Protein AF-A0A537SBJ1-F1 (afdb_monomer_lite)

Foldseek 3Di:
DPPVVLLVVQVVCVVVVPQDEAADCVSVVSVHDKYKYFDVVVVVVVVVVVVVCVVVPPDPVPDDDDDGDDMDID

Sequence (74 aa):
MFRHETHRLIALASQYRVPAIYQFREYVLAGGLMSYGTSIIDMYHQVGLYVGRILKGENPADLPVIQVSKFELV

Secondary structure (DSSP, 8-state):
--HHHHHHHHHHHHHTT---EESSHHHHHTT-SEEEEE-HHHHHHHHHHHHHHHHTT--GGGSPPPPP--EEE-

Structure (mmCIF, N/CA/C/O backbone):
data_AF-A0A537SBJ1-F1
#
_entry.id   AF-A0A537SBJ1-F1
#
loop_
_atom_site.group_PDB
_atom_site.id
_atom_site.type_symbol
_atom_site.label_atom_id
_atom_site.label_alt_id
_atom_site.label_comp_id
_atom_site.label_asym_id
_atom_site.label_entity_id
_atom_site.label_seq_id
_atom_site.pdbx_PDB_ins_code
_atom_site.Cartn_x
_atom_site.Cartn_y
_atom_site.Cartn_z
_atom_site.occupancy
_atom_site.B_iso_or_equiv
_atom_site.auth_seq_id
_atom_site.auth_comp_id
_atom_site.auth_asym_id
_atom_site.auth_atom_id
_atom_site.pdbx_PDB_model_num
ATOM 1 N N . MET A 1 1 ? 13.541 -12.214 3.239 1.00 43.06 1 MET A N 1
ATOM 2 C CA . MET A 1 1 ? 13.849 -13.357 2.357 1.00 43.06 1 MET A CA 1
ATOM 3 C C . MET A 1 1 ? 13.184 -13.284 0.972 1.00 43.06 1 MET A C 1
ATOM 5 O O . MET A 1 1 ? 13.642 -14.014 0.129 1.00 43.06 1 MET A O 1
ATOM 9 N N . PHE A 1 2 ? 12.205 -12.401 0.682 1.00 56.75 2 PHE A N 1
ATOM 10 C CA . PHE A 1 2 ? 11.513 -12.341 -0.636 1.00 56.75 2 PHE A CA 1
ATOM 11 C C . PHE A 1 2 ? 11.968 -11.233 -1.616 1.00 56.75 2 PHE A C 1
ATOM 13 O O . PHE A 1 2 ? 11.514 -11.159 -2.759 1.00 56.75 2 PHE A O 1
ATOM 20 N N . ARG A 1 3 ? 12.822 -10.301 -1.173 1.00 58.78 3 ARG A N 1
ATOM 21 C CA . ARG A 1 3 ? 13.193 -9.120 -1.977 1.00 58.78 3 ARG A CA 1
ATOM 22 C C . ARG A 1 3 ? 14.212 -9.461 -3.072 1.00 58.78 3 ARG A C 1
ATOM 24 O O . ARG A 1 3 ? 14.253 -8.791 -4.096 1.00 58.78 3 ARG A O 1
ATOM 31 N N . HIS A 1 4 ? 15.008 -10.512 -2.872 1.00 62.81 4 HIS A N 1
ATOM 32 C CA . HIS A 1 4 ? 16.149 -10.841 -3.729 1.00 62.81 4 HIS A CA 1
ATOM 33 C C . HIS A 1 4 ? 15.729 -11.556 -5.023 1.00 62.81 4 HIS A C 1
ATOM 35 O O . HIS A 1 4 ? 16.315 -11.343 -6.085 1.00 62.81 4 HIS A O 1
ATOM 41 N N . GLU A 1 5 ? 14.677 -12.365 -4.945 1.00 82.06 5 GLU A N 1
ATOM 42 C CA . GLU A 1 5 ? 14.078 -13.111 -6.051 1.00 82.06 5 GLU A CA 1
ATOM 43 C C . GLU A 1 5 ? 13.355 -12.167 -7.006 1.00 82.06 5 GLU A C 1
ATOM 45 O O . GLU A 1 5 ? 13.407 -12.344 -8.220 1.00 82.06 5 GLU A O 1
ATOM 50 N N . THR A 1 6 ? 12.743 -11.113 -6.469 1.00 84.69 6 THR A N 1
ATOM 51 C CA . THR A 1 6 ? 11.989 -10.157 -7.276 1.00 84.69 6 THR A CA 1
ATOM 52 C C . THR A 1 6 ? 12.890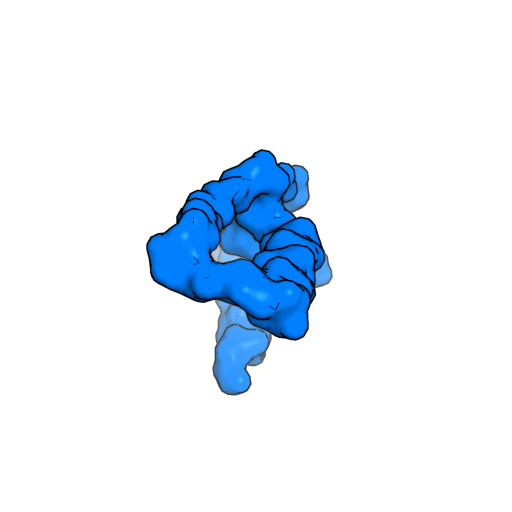 -9.408 -8.259 1.00 84.69 6 THR A C 1
ATOM 54 O O . THR A 1 6 ? 12.577 -9.347 -9.444 1.00 84.69 6 THR A O 1
ATOM 57 N N . HIS A 1 7 ? 14.028 -8.870 -7.807 1.00 90.88 7 HIS A N 1
ATOM 58 C CA . HIS A 1 7 ? 14.952 -8.180 -8.714 1.00 90.88 7 HIS A CA 1
ATOM 59 C C . HIS A 1 7 ? 15.438 -9.104 -9.838 1.00 90.88 7 HIS A C 1
ATOM 61 O O . HIS A 1 7 ? 15.559 -8.670 -10.981 1.00 90.88 7 HIS A O 1
ATOM 67 N N . ARG A 1 8 ? 15.650 -10.395 -9.539 1.00 92.50 8 ARG A N 1
ATOM 68 C CA . ARG A 1 8 ? 15.992 -11.398 -10.557 1.00 92.50 8 ARG A CA 1
ATOM 69 C C . ARG A 1 8 ? 14.849 -11.614 -11.547 1.00 92.50 8 ARG A C 1
ATOM 71 O O . ARG A 1 8 ? 15.109 -11.661 -12.742 1.00 92.50 8 ARG A O 1
ATOM 78 N N . LEU A 1 9 ? 13.606 -11.716 -11.077 1.00 91.81 9 LEU A N 1
ATOM 79 C CA . LEU A 1 9 ? 12.434 -11.873 -11.944 1.00 91.81 9 LEU A CA 1
ATOM 80 C C . LEU A 1 9 ? 12.228 -10.661 -12.859 1.00 91.81 9 LEU A C 1
ATOM 82 O O . LEU A 1 9 ? 12.029 -10.841 -14.056 1.00 91.81 9 LEU A O 1
ATOM 86 N N . ILE A 1 10 ? 12.354 -9.444 -12.323 1.00 95.25 10 ILE A N 1
ATOM 87 C CA . ILE A 1 10 ? 12.272 -8.202 -13.103 1.00 95.25 10 ILE A CA 1
ATOM 88 C C . ILE A 1 10 ? 13.362 -8.173 -14.181 1.00 95.25 10 ILE A C 1
ATOM 90 O O . ILE A 1 10 ? 13.075 -7.909 -15.350 1.00 95.25 10 ILE A O 1
ATOM 94 N N . ALA A 1 11 ? 14.606 -8.492 -13.808 1.00 94.38 11 ALA A N 1
ATOM 95 C CA . ALA A 1 11 ? 15.726 -8.514 -14.742 1.00 94.38 11 ALA A CA 1
ATOM 96 C C . ALA A 1 11 ? 15.529 -9.553 -15.856 1.00 94.38 11 ALA A C 1
ATOM 98 O O . ALA A 1 11 ? 15.769 -9.246 -17.021 1.00 94.38 11 ALA A O 1
ATOM 99 N N . LEU A 1 12 ? 15.046 -10.754 -15.521 1.00 95.06 12 LEU A N 1
ATOM 100 C CA . LEU A 1 12 ? 14.763 -11.806 -16.500 1.00 95.06 12 LEU A CA 1
ATOM 101 C C . LEU A 1 12 ? 13.614 -11.414 -17.435 1.00 95.06 12 LEU A C 1
ATOM 103 O O . LEU A 1 12 ? 13.739 -11.580 -18.646 1.00 95.06 12 LEU A O 1
ATOM 107 N N . ALA A 1 13 ? 12.521 -10.857 -16.905 1.00 95.12 13 ALA A N 1
ATOM 108 C CA . ALA A 1 13 ? 11.404 -10.382 -17.722 1.00 95.12 13 ALA A CA 1
ATOM 109 C C . ALA A 1 13 ? 11.871 -9.323 -18.734 1.00 95.12 13 ALA A C 1
ATOM 111 O O . ALA A 1 13 ? 11.544 -9.410 -19.917 1.00 95.12 13 ALA A O 1
ATOM 112 N N . SER A 1 14 ? 12.718 -8.387 -18.294 1.00 93.75 14 SER A N 1
ATOM 113 C CA . SER A 1 14 ? 13.339 -7.386 -19.166 1.00 93.75 14 SER A CA 1
ATOM 114 C C . SER A 1 14 ? 14.275 -8.019 -20.207 1.00 93.75 14 SER A C 1
ATOM 116 O O . SER A 1 14 ? 14.141 -7.756 -21.404 1.00 93.75 14 SER A O 1
ATOM 118 N N . GLN A 1 15 ? 15.162 -8.927 -19.782 1.00 95.81 15 GLN A N 1
ATOM 119 C CA . GLN A 1 15 ? 16.116 -9.623 -20.653 1.00 95.81 15 GLN A CA 1
ATOM 120 C C . GLN A 1 15 ? 15.415 -10.390 -21.781 1.00 95.81 15 GLN A C 1
ATOM 122 O O . GLN A 1 15 ? 15.831 -10.310 -22.937 1.00 95.81 15 GLN A O 1
ATOM 127 N N . TYR A 1 16 ? 14.345 -11.113 -21.453 1.00 96.94 16 TYR A N 1
ATOM 128 C CA . TYR A 1 16 ? 13.582 -11.910 -22.413 1.00 96.94 16 TYR A CA 1
ATOM 129 C C . TYR A 1 16 ? 12.447 -11.131 -23.089 1.00 96.94 16 TYR A C 1
ATOM 131 O O . TYR A 1 16 ? 11.681 -11.721 -23.849 1.00 96.94 16 TYR A O 1
ATOM 139 N N . ARG A 1 17 ? 12.345 -9.814 -22.851 1.00 94.12 17 ARG A N 1
ATOM 140 C CA . ARG A 1 17 ? 11.296 -8.933 -23.399 1.00 94.12 17 ARG A CA 1
ATOM 141 C C . ARG A 1 17 ? 9.877 -9.451 -23.140 1.00 94.12 17 ARG A C 1
ATOM 143 O O . ARG A 1 17 ? 8.987 -9.295 -23.974 1.00 94.12 17 ARG A O 1
ATOM 150 N N . VAL A 1 18 ? 9.669 -10.069 -21.982 1.00 96.69 18 VAL A N 1
ATOM 151 C CA . VAL A 1 18 ? 8.357 -10.545 -21.546 1.00 96.69 18 VAL A CA 1
ATOM 152 C C . VAL A 1 18 ? 7.637 -9.389 -20.849 1.00 96.69 18 VAL A C 1
ATOM 154 O O . VAL A 1 18 ? 8.142 -8.893 -19.837 1.00 96.69 18 VAL A O 1
ATOM 157 N N . PRO A 1 19 ? 6.471 -8.938 -21.347 1.00 94.38 19 PRO A N 1
ATOM 158 C CA . PRO A 1 19 ? 5.693 -7.923 -20.653 1.00 94.38 19 PRO A CA 1
ATOM 159 C C . PRO A 1 19 ? 5.156 -8.496 -19.339 1.00 94.38 19 PRO A C 1
ATOM 161 O O . PRO A 1 19 ? 4.569 -9.578 -19.313 1.00 94.38 19 PRO A O 1
ATOM 164 N N . ALA A 1 20 ? 5.355 -7.763 -18.247 1.00 95.12 20 ALA A N 1
ATOM 165 C CA . ALA A 1 20 ? 4.934 -8.166 -16.912 1.00 95.12 20 ALA A CA 1
ATOM 166 C C . ALA A 1 20 ? 4.254 -7.000 -16.188 1.00 95.12 20 ALA A C 1
ATOM 168 O O . ALA A 1 20 ? 4.730 -5.865 -16.251 1.00 95.12 20 ALA A O 1
ATOM 169 N N . ILE A 1 21 ? 3.163 -7.308 -15.486 1.00 95.69 21 ILE A N 1
ATOM 170 C CA . ILE A 1 21 ? 2.473 -6.398 -14.570 1.00 95.69 21 ILE A CA 1
ATOM 171 C C . ILE A 1 21 ? 2.685 -6.869 -13.133 1.00 95.69 21 ILE A C 1
ATOM 173 O O . ILE A 1 21 ? 2.651 -8.070 -12.860 1.00 95.69 21 ILE A O 1
ATOM 177 N N . TYR A 1 22 ? 2.906 -5.925 -12.221 1.00 93.31 22 TYR A N 1
ATOM 178 C CA . TYR A 1 22 ? 3.186 -6.210 -10.816 1.00 93.31 22 TYR A CA 1
ATOM 179 C C . TYR A 1 22 ? 2.136 -5.604 -9.875 1.00 93.31 22 TYR A C 1
ATOM 181 O O . TY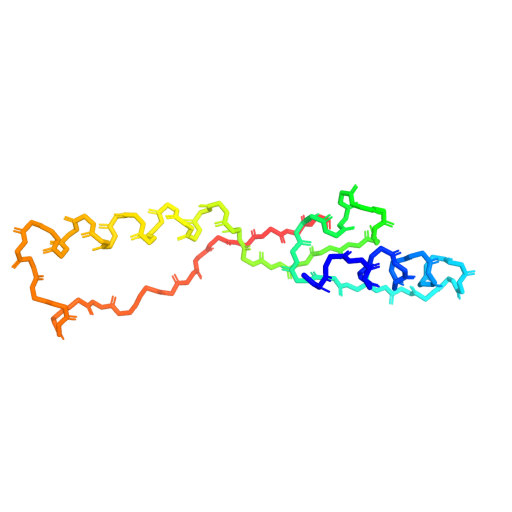R A 1 22 ? 1.473 -4.622 -10.198 1.00 93.31 22 TYR A O 1
ATOM 189 N N . GLN A 1 23 ? 2.007 -6.174 -8.679 1.00 91.25 23 GLN A N 1
ATOM 190 C CA . GLN A 1 23 ? 0.993 -5.780 -7.697 1.00 91.25 23 GLN A CA 1
ATOM 191 C C . GLN A 1 23 ? 1.345 -4.520 -6.888 1.00 91.25 23 GLN A C 1
ATOM 193 O O . GLN A 1 23 ? 0.461 -3.931 -6.274 1.00 91.25 23 GLN A O 1
ATOM 198 N N . PHE A 1 24 ? 2.618 -4.111 -6.864 1.00 92.25 24 PHE A N 1
ATOM 199 C CA . PHE A 1 24 ? 3.092 -2.960 -6.087 1.00 92.25 24 PHE A CA 1
ATOM 200 C C . PHE A 1 24 ? 4.002 -2.040 -6.908 1.00 92.25 24 PHE A C 1
ATOM 202 O O . PHE A 1 24 ? 4.764 -2.491 -7.768 1.00 92.25 24 PHE A O 1
ATOM 209 N N . ARG A 1 25 ? 3.963 -0.740 -6.607 1.00 92.50 25 ARG A N 1
ATOM 210 C CA . ARG A 1 25 ? 4.730 0.290 -7.326 1.00 92.50 25 ARG A CA 1
ATOM 211 C C . ARG A 1 25 ? 6.241 0.109 -7.195 1.00 92.50 25 ARG A C 1
ATOM 213 O O . ARG A 1 25 ? 7.004 0.465 -8.089 1.00 92.50 25 ARG A O 1
ATOM 220 N N . GLU A 1 26 ? 6.696 -0.463 -6.088 1.00 91.38 26 GLU A N 1
ATOM 221 C CA . GLU A 1 26 ? 8.102 -0.718 -5.782 1.00 91.38 26 GLU A CA 1
ATOM 222 C C . GLU A 1 26 ? 8.779 -1.600 -6.836 1.00 91.38 26 GLU A C 1
ATOM 224 O O . GLU A 1 26 ? 9.988 -1.491 -7.032 1.00 91.38 26 GLU A O 1
ATOM 229 N N . TYR A 1 27 ? 8.016 -2.431 -7.551 1.00 92.81 27 TYR A N 1
ATOM 230 C CA . TYR A 1 27 ? 8.539 -3.231 -8.655 1.00 92.81 27 TYR A CA 1
ATOM 231 C C . TYR A 1 27 ? 8.862 -2.386 -9.886 1.00 92.81 27 TYR A C 1
ATOM 233 O O . TYR A 1 27 ? 9.892 -2.609 -10.517 1.00 92.81 27 TYR A O 1
ATOM 241 N N . VAL A 1 28 ? 8.050 -1.370 -10.183 1.00 94.06 28 VAL A N 1
ATOM 242 C CA . VAL A 1 28 ? 8.331 -0.401 -11.255 1.00 94.06 28 VAL A CA 1
ATOM 243 C C . VAL A 1 28 ? 9.547 0.444 -10.892 1.00 94.06 28 VAL A C 1
ATOM 245 O O . VAL A 1 28 ? 10.455 0.605 -11.703 1.00 94.06 28 VAL A O 1
ATOM 248 N N . LEU A 1 29 ? 9.650 0.875 -9.629 1.00 92.69 29 LEU A N 1
ATOM 249 C CA . LEU A 1 29 ? 10.845 1.569 -9.125 1.00 92.69 29 LEU A CA 1
ATOM 250 C C . LEU A 1 29 ? 12.115 0.704 -9.201 1.00 92.69 29 LEU A C 1
ATOM 252 O O . LEU A 1 29 ? 13.218 1.235 -9.302 1.00 92.69 29 LEU A O 1
ATOM 256 N N . ALA A 1 30 ? 11.966 -0.621 -9.169 1.00 92.69 30 ALA A N 1
ATOM 257 C CA . ALA A 1 30 ? 13.047 -1.584 -9.338 1.00 92.69 30 ALA A CA 1
ATOM 258 C C . ALA A 1 30 ? 13.345 -1.945 -10.812 1.00 92.69 30 ALA A C 1
ATOM 260 O O . ALA A 1 30 ? 14.175 -2.825 -11.050 1.00 92.69 30 ALA A O 1
ATOM 261 N N . GLY A 1 31 ? 12.700 -1.290 -11.787 1.00 92.94 31 GLY A N 1
ATOM 262 C CA . GLY A 1 31 ? 12.909 -1.499 -13.228 1.00 92.94 31 GLY A CA 1
ATOM 263 C C . GLY A 1 31 ? 11.881 -2.409 -13.911 1.00 92.94 31 GLY A C 1
ATOM 264 O O . GLY A 1 31 ? 12.086 -2.813 -15.055 1.00 92.94 31 GLY A O 1
ATOM 265 N N . GLY A 1 32 ? 10.797 -2.768 -13.219 1.00 94.06 32 GLY A N 1
ATOM 266 C CA . GLY A 1 32 ? 9.653 -3.466 -13.802 1.00 94.06 32 GLY A CA 1
ATOM 267 C C . GLY A 1 32 ? 8.866 -2.578 -14.768 1.00 94.06 32 GLY A C 1
ATOM 268 O O . GLY A 1 32 ? 8.897 -1.358 -14.661 1.00 94.06 32 GLY A O 1
ATOM 269 N N . LEU A 1 33 ? 8.154 -3.203 -15.709 1.00 96.00 33 LEU A N 1
ATOM 270 C CA . LEU A 1 33 ? 7.444 -2.495 -16.776 1.00 96.00 33 LEU A CA 1
ATOM 271 C C . LEU A 1 33 ? 6.290 -1.626 -16.258 1.00 96.00 33 LEU A C 1
ATOM 273 O O . LEU A 1 33 ? 6.225 -0.453 -16.602 1.00 96.00 33 LEU A O 1
ATOM 277 N N . MET A 1 34 ? 5.371 -2.211 -15.486 1.00 96.56 34 MET A N 1
ATOM 278 C CA . MET A 1 34 ? 4.211 -1.505 -14.938 1.00 96.56 34 MET A CA 1
ATOM 279 C C . MET A 1 34 ? 3.633 -2.232 -13.723 1.00 96.56 34 MET A C 1
ATOM 281 O O . MET A 1 34 ? 3.820 -3.438 -13.545 1.00 96.56 34 MET A O 1
ATOM 285 N N . SER A 1 35 ? 2.872 -1.519 -12.909 1.00 95.31 35 SER A N 1
ATOM 286 C CA . SER A 1 35 ? 2.156 -2.041 -11.756 1.00 95.31 35 SER A CA 1
ATOM 287 C C . SER A 1 35 ? 0.733 -1.517 -11.705 1.00 95.31 35 SER A C 1
ATOM 289 O O . SER A 1 35 ? 0.462 -0.376 -12.073 1.00 95.31 35 SER A O 1
ATOM 291 N N . TYR A 1 36 ? -0.170 -2.359 -11.216 1.00 95.50 36 TYR A N 1
ATOM 292 C CA . TYR A 1 36 ? -1.524 -1.958 -10.878 1.00 95.50 36 TYR A CA 1
ATOM 293 C C . TYR A 1 36 ? -1.919 -2.609 -9.564 1.00 95.50 36 TYR A C 1
ATOM 295 O O . TYR A 1 36 ? -1.958 -3.836 -9.452 1.00 95.50 36 TYR A O 1
ATOM 303 N N . GLY A 1 37 ? -2.197 -1.785 -8.563 1.00 92.56 37 GLY A N 1
ATOM 304 C CA . GLY A 1 37 ? -2.525 -2.299 -7.245 1.00 92.56 37 GLY A CA 1
ATOM 305 C C . GLY A 1 37 ? -2.911 -1.226 -6.251 1.00 92.56 37 GLY A C 1
ATOM 306 O O . GLY A 1 37 ? -2.902 -0.029 -6.535 1.00 92.56 37 GLY A O 1
ATOM 307 N N . THR A 1 38 ? -3.290 -1.682 -5.067 1.00 92.44 38 THR A N 1
ATOM 308 C CA . THR A 1 38 ? -3.649 -0.821 -3.943 1.00 92.44 38 THR A CA 1
ATOM 309 C C . THR A 1 38 ? -2.456 0.018 -3.500 1.00 92.44 38 THR A C 1
ATOM 311 O O . THR A 1 38 ? -1.348 -0.505 -3.361 1.00 92.44 38 THR A O 1
ATOM 314 N N . SER A 1 39 ? -2.689 1.295 -3.200 1.00 91.75 39 SER A N 1
ATOM 315 C CA . SER A 1 39 ? -1.663 2.148 -2.599 1.00 91.75 39 SER A CA 1
ATOM 316 C C . SER A 1 39 ? -1.321 1.632 -1.197 1.00 91.75 39 SER A C 1
ATOM 318 O O . SER A 1 39 ? -2.120 1.756 -0.269 1.00 91.75 39 SER A O 1
ATOM 320 N N . ILE A 1 40 ? -0.132 1.040 -1.031 1.00 91.75 40 ILE A N 1
ATOM 321 C CA . ILE A 1 40 ? 0.319 0.488 0.259 1.00 91.75 40 ILE A CA 1
ATOM 322 C C . ILE A 1 40 ? 0.359 1.579 1.336 1.00 91.75 40 ILE A C 1
ATOM 324 O O . ILE A 1 40 ? -0.008 1.332 2.484 1.00 91.75 40 ILE A O 1
ATOM 328 N N . ILE A 1 41 ? 0.781 2.792 0.967 1.00 92.25 41 ILE A N 1
ATOM 329 C CA . ILE A 1 41 ? 0.831 3.929 1.890 1.00 92.25 41 ILE A CA 1
ATOM 330 C C . ILE A 1 41 ? -0.576 4.214 2.418 1.00 92.25 41 ILE A C 1
ATOM 332 O O . ILE A 1 41 ? -0.789 4.225 3.626 1.00 92.25 41 ILE A O 1
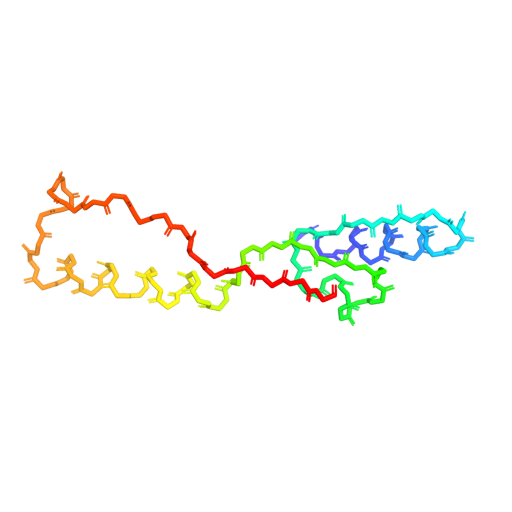ATOM 336 N N . ASP A 1 42 ? -1.552 4.371 1.525 1.00 92.81 42 ASP A N 1
ATOM 337 C CA . ASP A 1 42 ? -2.940 4.636 1.910 1.00 92.81 42 ASP A CA 1
ATOM 338 C C . ASP A 1 42 ? -3.528 3.511 2.771 1.00 92.81 42 ASP A C 1
ATOM 340 O O . ASP A 1 42 ? -4.127 3.772 3.815 1.00 92.81 42 ASP A O 1
ATOM 344 N N . MET A 1 43 ? -3.253 2.256 2.403 1.00 92.75 43 MET A N 1
ATOM 345 C CA . MET A 1 43 ? -3.647 1.085 3.184 1.00 92.75 43 MET A CA 1
ATOM 346 C C . MET A 1 43 ? -3.106 1.157 4.621 1.00 92.75 43 MET A C 1
ATOM 348 O O . MET A 1 43 ? -3.867 0.967 5.569 1.00 92.75 43 MET A O 1
ATOM 352 N N . TYR A 1 44 ? -1.821 1.476 4.815 1.00 93.56 44 TYR A N 1
ATOM 353 C CA . TYR A 1 44 ? -1.250 1.609 6.159 1.00 93.56 44 TYR A CA 1
ATOM 354 C C . TYR A 1 44 ? -1.824 2.793 6.940 1.00 93.56 44 TYR A C 1
ATOM 356 O O . TYR A 1 44 ? -2.017 2.682 8.152 1.00 93.56 44 TYR A O 1
ATOM 364 N N . HIS A 1 45 ? -2.152 3.898 6.270 1.00 93.69 45 HIS A N 1
ATOM 365 C CA . HIS A 1 45 ? -2.865 5.006 6.905 1.00 93.69 45 HIS A CA 1
ATOM 366 C C . HIS A 1 45 ? -4.247 4.565 7.413 1.00 93.69 45 HIS A C 1
ATOM 368 O O . HIS A 1 45 ? -4.594 4.853 8.561 1.00 93.69 45 HIS A O 1
ATOM 374 N N . GLN A 1 46 ? -5.009 3.810 6.613 1.00 93.88 46 GLN A N 1
ATOM 375 C CA . GLN A 1 46 ? -6.304 3.261 7.033 1.00 93.88 46 GLN A CA 1
ATOM 376 C C . GLN A 1 46 ? -6.163 2.283 8.204 1.00 93.88 46 GLN A C 1
ATOM 378 O O . GLN A 1 46 ? -6.931 2.365 9.162 1.00 93.88 46 GLN A O 1
ATOM 383 N N . VAL A 1 47 ? -5.147 1.412 8.183 1.00 94.06 47 VAL A N 1
ATOM 384 C CA . VAL A 1 47 ? -4.842 0.511 9.309 1.00 94.06 47 VAL A CA 1
ATOM 385 C C . VAL A 1 47 ? -4.563 1.308 10.585 1.00 94.06 47 VAL A C 1
ATOM 387 O O . VAL A 1 47 ? -5.109 0.981 11.637 1.00 94.06 47 VAL A O 1
ATOM 390 N N . GLY A 1 48 ? -3.771 2.380 10.503 1.00 95.19 48 GLY A N 1
ATOM 391 C CA . GLY A 1 48 ? -3.485 3.245 11.650 1.00 95.19 48 GLY A CA 1
ATOM 392 C C . GLY A 1 48 ? -4.743 3.890 12.238 1.00 95.19 48 GLY A C 1
ATOM 393 O O . GLY A 1 48 ? -4.931 3.884 13.455 1.00 95.19 48 GLY A O 1
ATOM 394 N N . LEU A 1 49 ? -5.644 4.385 11.384 1.00 94.62 49 LEU A N 1
ATOM 395 C CA . LEU A 1 49 ? -6.937 4.924 11.817 1.00 94.62 49 LEU A CA 1
ATOM 396 C C . LEU A 1 49 ? -7.807 3.848 12.478 1.00 94.62 49 LEU A C 1
ATOM 398 O O . LEU A 1 49 ? -8.396 4.100 13.530 1.00 94.62 49 LEU A O 1
ATOM 402 N N . TYR A 1 50 ? -7.856 2.648 11.899 1.00 95.38 50 TYR A N 1
ATOM 403 C CA . TYR A 1 50 ? -8.630 1.524 12.423 1.00 95.38 50 TYR A CA 1
ATOM 404 C C . TYR A 1 50 ? -8.143 1.086 13.807 1.00 95.38 50 TYR A C 1
ATOM 406 O O . TYR A 1 50 ? -8.935 0.965 14.740 1.00 95.38 50 TYR A O 1
ATOM 414 N N . VAL A 1 51 ? -6.827 0.939 13.976 1.00 96.31 51 VAL A N 1
ATOM 415 C CA . VAL A 1 51 ? -6.211 0.651 15.279 1.00 96.31 51 VAL A CA 1
ATOM 416 C C . VAL A 1 51 ? -6.505 1.777 16.271 1.00 96.31 51 VAL A C 1
ATOM 418 O O . VAL A 1 51 ? -6.870 1.507 17.412 1.00 96.31 51 VAL A O 1
ATOM 421 N N . GLY A 1 52 ? -6.427 3.038 15.839 1.00 97.19 52 GLY A N 1
ATOM 422 C CA . GLY A 1 52 ? -6.760 4.190 16.676 1.00 97.19 52 GLY A CA 1
ATOM 423 C C . GLY A 1 52 ? -8.198 4.174 17.210 1.00 97.19 52 GLY A C 1
ATOM 424 O O . GLY A 1 52 ? -8.423 4.604 18.339 1.00 97.19 52 GLY A O 1
ATOM 425 N N . ARG A 1 53 ? -9.165 3.657 16.443 1.00 96.38 53 ARG A N 1
ATOM 426 C CA . ARG A 1 53 ? -10.563 3.474 16.883 1.00 96.38 53 ARG A CA 1
ATOM 427 C C . ARG A 1 53 ? -10.687 2.407 17.966 1.00 96.38 53 ARG A C 1
ATOM 429 O O . ARG A 1 53 ? -11.302 2.651 19.001 1.00 96.38 53 ARG A O 1
ATOM 436 N N . ILE A 1 54 ? -10.018 1.271 17.774 1.00 96.94 54 ILE A N 1
ATOM 437 C CA . ILE A 1 54 ? -9.976 0.187 18.767 1.00 96.94 54 ILE A CA 1
ATOM 438 C C . ILE A 1 54 ? -9.346 0.682 20.073 1.00 96.94 54 ILE A C 1
ATOM 440 O O . ILE A 1 54 ? -9.895 0.474 21.150 1.00 96.94 54 ILE A O 1
ATOM 444 N N . LEU A 1 55 ? -8.225 1.405 19.988 1.00 97.69 55 LEU A N 1
ATOM 445 C CA . LEU A 1 55 ? -7.551 1.965 21.164 1.00 97.69 55 LEU A CA 1
ATOM 446 C C . LEU A 1 55 ? -8.395 3.014 21.907 1.00 97.69 55 LEU A C 1
ATOM 448 O O . LEU A 1 55 ? -8.174 3.238 23.094 1.00 97.69 55 LEU A O 1
ATOM 452 N N . LYS A 1 56 ? -9.372 3.639 21.239 1.00 97.56 56 LYS A N 1
ATOM 453 C CA . LYS A 1 56 ? -10.355 4.547 21.856 1.00 97.56 56 LYS A CA 1
ATOM 454 C C . LYS A 1 56 ? -11.548 3.819 22.490 1.00 97.56 56 LYS A C 1
ATOM 456 O O . LYS A 1 56 ? -12.398 4.483 23.075 1.00 97.56 56 LYS A O 1
ATOM 461 N N . GLY A 1 57 ? -11.604 2.489 22.404 1.00 96.25 57 GLY A N 1
ATOM 462 C CA . GLY A 1 57 ? -12.634 1.660 23.031 1.00 96.25 57 GLY A CA 1
ATOM 463 C C . GLY A 1 57 ? -13.756 1.205 22.097 1.00 96.25 57 GLY A C 1
ATOM 464 O O . GLY A 1 57 ? -14.720 0.613 22.578 1.00 96.25 57 GLY A O 1
ATOM 465 N N . GLU A 1 58 ? -13.660 1.445 20.784 1.00 97.19 58 GLU A N 1
ATOM 466 C CA . GLU A 1 58 ? -14.598 0.832 19.837 1.00 97.19 58 GLU A CA 1
ATOM 467 C C . GLU A 1 58 ? -14.388 -0.690 19.804 1.00 97.19 58 GLU A C 1
ATOM 469 O O . GLU A 1 58 ? -13.262 -1.176 19.677 1.00 97.19 58 GLU A O 1
A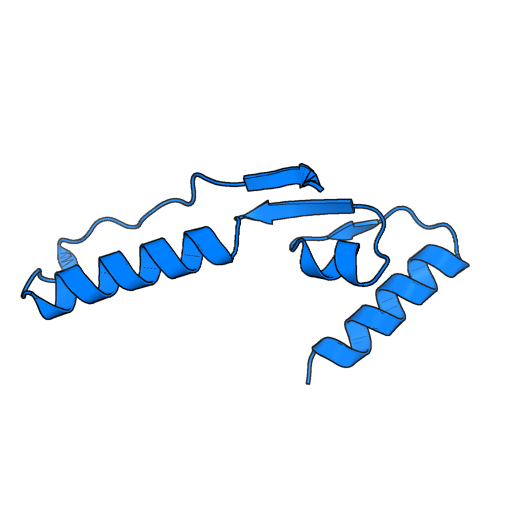TOM 474 N N . ASN A 1 59 ? -15.477 -1.451 19.917 1.00 95.38 59 ASN A N 1
ATOM 475 C CA . ASN A 1 59 ? -15.437 -2.907 19.890 1.00 95.38 59 ASN A CA 1
ATOM 476 C C . ASN A 1 59 ? -15.091 -3.406 18.473 1.00 95.38 59 ASN A C 1
ATOM 478 O O . ASN A 1 59 ? -15.842 -3.125 17.537 1.00 95.38 59 ASN A O 1
ATOM 482 N N . PRO A 1 60 ? -14.012 -4.191 18.288 1.00 92.62 60 PRO A N 1
ATOM 483 C CA . PRO A 1 60 ? -13.618 -4.704 16.978 1.00 92.62 60 PRO A CA 1
ATOM 484 C C . PRO A 1 60 ? -14.703 -5.498 16.243 1.00 92.62 60 PRO A C 1
ATOM 486 O O . PRO A 1 60 ? -14.687 -5.521 15.016 1.00 92.62 60 PRO A O 1
ATOM 489 N N . ALA A 1 61 ? -15.630 -6.136 16.968 1.00 95.19 61 ALA A N 1
ATOM 490 C CA . ALA A 1 61 ? -16.729 -6.895 16.367 1.00 95.19 61 ALA A CA 1
ATOM 491 C C . ALA A 1 61 ? -17.769 -6.006 15.660 1.00 95.19 61 ALA A C 1
ATOM 493 O O . ALA A 1 61 ? -18.463 -6.483 14.765 1.00 95.19 61 ALA A O 1
ATOM 494 N N . ASP A 1 62 ? -17.845 -4.726 16.034 1.00 95.50 62 ASP A N 1
ATOM 495 C CA . ASP A 1 62 ? -18.786 -3.749 15.474 1.00 95.50 62 ASP A CA 1
ATOM 496 C C . ASP A 1 62 ? -18.142 -2.890 14.370 1.00 95.50 62 ASP A C 1
ATOM 498 O O . ASP A 1 62 ? -18.815 -2.114 13.686 1.00 95.50 62 ASP A O 1
ATOM 502 N N . LEU A 1 63 ? -16.823 -3.004 14.184 1.00 93.50 63 LEU A N 1
ATOM 503 C CA . LEU A 1 63 ? -16.096 -2.246 13.177 1.00 93.50 63 LEU A CA 1
ATOM 504 C C . LEU A 1 63 ? -16.261 -2.878 11.781 1.00 93.50 63 LEU A C 1
ATOM 506 O O . LEU A 1 63 ? -16.038 -4.079 11.615 1.00 93.50 63 LEU A O 1
ATOM 510 N N . PRO A 1 64 ? -16.607 -2.088 10.745 1.00 93.19 64 PRO A N 1
ATOM 511 C CA . PRO A 1 64 ? -16.779 -2.615 9.398 1.00 93.19 64 PRO A CA 1
ATOM 512 C C . PRO A 1 64 ? -15.432 -2.957 8.757 1.00 93.19 64 PRO A C 1
ATOM 514 O O . PRO A 1 64 ? -14.450 -2.229 8.910 1.00 93.19 64 PRO A O 1
ATOM 517 N N . VAL A 1 65 ? -15.410 -4.013 7.943 1.00 91.56 65 VAL A N 1
ATOM 518 C CA . VAL A 1 65 ? -14.257 -4.322 7.089 1.00 91.56 65 VAL A CA 1
ATOM 519 C C . VAL A 1 65 ? -14.083 -3.202 6.062 1.00 91.56 65 VAL A C 1
ATOM 521 O O . VAL A 1 65 ? -14.986 -2.918 5.276 1.00 91.56 65 VAL A O 1
ATOM 524 N N . ILE A 1 66 ? -12.911 -2.566 6.062 1.00 90.00 66 ILE A N 1
ATOM 525 C CA . ILE A 1 66 ? -12.589 -1.484 5.128 1.00 90.00 66 ILE A CA 1
ATOM 526 C C . ILE A 1 66 ? -12.148 -2.082 3.792 1.00 90.00 66 ILE A C 1
ATOM 528 O O . ILE A 1 66 ? -11.142 -2.788 3.714 1.00 90.00 66 ILE A O 1
ATOM 532 N N . GLN A 1 67 ? -12.876 -1.752 2.726 1.00 89.31 67 GLN A N 1
ATOM 533 C CA . GLN A 1 67 ? -12.456 -2.031 1.357 1.00 89.31 67 GLN A CA 1
ATOM 534 C C . GLN A 1 67 ? -11.495 -0.942 0.872 1.00 89.31 67 GLN A C 1
ATOM 536 O O . GLN A 1 67 ? -11.753 0.250 1.039 1.00 89.31 67 GLN A O 1
ATOM 54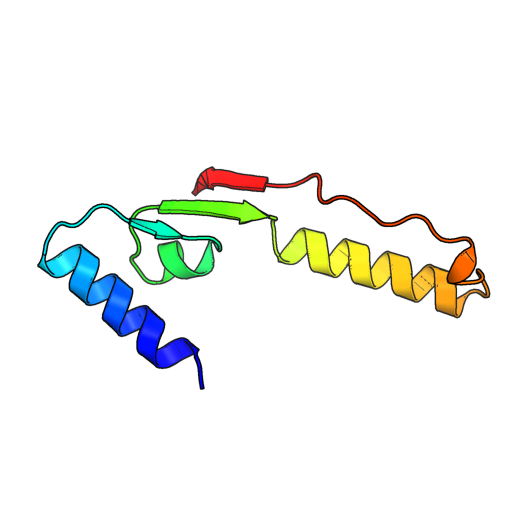1 N N . VAL A 1 68 ? -10.394 -1.348 0.239 1.00 85.44 68 VAL A N 1
ATOM 542 C CA . VAL A 1 68 ? -9.433 -0.395 -0.324 1.00 85.44 68 VAL A CA 1
ATOM 543 C C . VAL A 1 68 ? -10.064 0.357 -1.495 1.00 85.44 68 VAL A C 1
ATOM 545 O O . VAL A 1 68 ? -10.627 -0.256 -2.401 1.00 85.44 68 VAL A O 1
ATOM 548 N N . SER A 1 69 ? -9.949 1.684 -1.482 1.00 88.75 69 SER A N 1
ATOM 549 C CA . SER A 1 69 ? -10.510 2.573 -2.508 1.00 88.75 69 SER A CA 1
ATOM 550 C C . SER A 1 69 ? -9.447 3.211 -3.404 1.00 88.75 69 SER A C 1
ATOM 552 O O . SER A 1 69 ? -9.760 3.634 -4.517 1.00 88.75 69 SER A O 1
ATOM 554 N N . LYS A 1 70 ? -8.190 3.273 -2.948 1.00 92.69 70 LYS A N 1
ATOM 555 C CA . LYS A 1 70 ? -7.097 3.919 -3.676 1.00 92.69 70 LYS A CA 1
ATOM 556 C C . LYS A 1 70 ? -6.201 2.903 -4.375 1.00 92.69 70 LYS A C 1
ATOM 5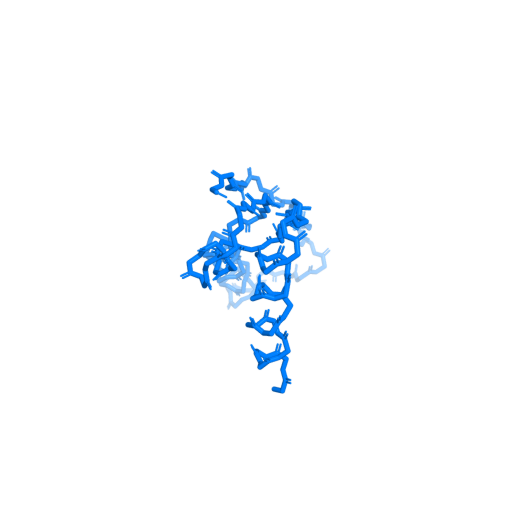58 O O . LYS A 1 70 ? -5.484 2.130 -3.738 1.00 92.69 70 LYS A O 1
ATOM 563 N N . PHE A 1 71 ? -6.202 2.981 -5.699 1.00 92.94 71 PHE A N 1
ATOM 564 C CA . PHE A 1 71 ? -5.365 2.179 -6.582 1.00 92.94 71 PHE A CA 1
ATOM 565 C C . PHE A 1 71 ? -4.410 3.080 -7.356 1.00 92.94 71 PHE A C 1
ATOM 567 O O . PHE A 1 71 ? -4.740 4.221 -7.680 1.00 92.94 71 PHE A O 1
ATOM 574 N N . GLU A 1 72 ? -3.230 2.557 -7.652 1.00 93.12 72 GLU A N 1
ATOM 575 C CA . GLU A 1 72 ? -2.207 3.229 -8.440 1.00 93.12 72 GLU A CA 1
ATOM 576 C C . GLU A 1 72 ? -1.909 2.386 -9.681 1.00 93.12 72 GLU A C 1
ATOM 578 O O . GLU A 1 72 ? -1.737 1.170 -9.590 1.00 93.12 72 GLU A O 1
ATOM 583 N N . LEU A 1 73 ? -1.880 3.054 -10.835 1.00 94.94 73 LEU A N 1
ATOM 584 C CA . LEU A 1 73 ? -1.348 2.537 -12.089 1.00 94.94 73 LEU A CA 1
ATOM 585 C C . LEU A 1 73 ? -0.087 3.341 -12.392 1.00 94.94 73 LEU A C 1
ATOM 587 O O . LEU A 1 73 ? -0.174 4.558 -12.573 1.00 94.94 73 LEU A O 1
ATOM 591 N N . VAL A 1 74 ? 1.061 2.673 -12.399 1.00 92.00 74 VAL A N 1
ATOM 592 C CA . VAL A 1 74 ? 2.383 3.280 -12.627 1.00 92.00 74 VAL A CA 1
ATOM 593 C C . VAL A 1 74 ? 3.204 2.358 -13.497 1.00 92.00 74 VAL A C 1
ATOM 595 O O . VAL A 1 74 ? 3.091 1.134 -13.270 1.00 92.00 74 VAL A O 1
#

Radius of gyration: 17.09 Å; chains: 1; bounding box: 35×18×46 Å

pLDDT: mean 91.45, std 9.22, range [43.06, 97.69]